Protein AF-A0A077M4K2-F1 (afdb_monomer_lite)

Organism: NCBI:txid1194083

Sequence (154 aa):
MTENATSDAQIHELLNALKVHIDEILLSVAEAENESHEQVQARIAQAADATEATTAEVAQKASDASAATVSKWDSFRSSIQSKKDDVSRQIEARSQQHDAKVAVQVADAAEDFAIDAVDFARATIQNAWVAILDAVDARLYAEELAGQLPGPTA

Secondary structure (DSSP, 8-state):
-HHHHHHHHHHHHHHHHHHHHHHHHHHHHHHHTTS-HHHHHHHHHHHHHHHHHHHHHHHHHHTTS-HHHHHHHHHHHHHHHHHHHHHHHHHHHHHT---HHHHHHHHHHHHHHHHHHHHHHHHHHHHHHHHHHHHHHHHHHHHHHTTSSPPP--

Foldseek 3Di:
DVVPVVVVVVLVVVVVVVVVVVVVVVVVVVVLVVDDPVVVLVVLLVVLVVLLVVLVVVQVVQVVDDPVSNVVSVVVNVVSVVVSVVSVVLSVVLVPDPDPVVNVVSVVVVVVVVVVVVVVVVVVVVVVVVVVVVVVVVVVVVCVVVVNDPPDDD

Radius of gyration: 21.14 Å; chains: 1; bounding box: 50×36×58 Å

pLDDT: mean 78.88, std 11.27, range [48.59, 95.88]

Structure (mmCIF, N/CA/C/O backbone):
data_AF-A0A077M4K2-F1
#
_entry.id   AF-A0A077M4K2-F1
#
loop_
_atom_site.group_PDB
_atom_site.id
_atom_site.type_symbol
_atom_site.label_atom_id
_atom_site.label_alt_id
_atom_site.label_comp_id
_atom_site.label_asym_id
_atom_site.label_entity_id
_atom_site.label_seq_id
_atom_site.pdbx_PDB_ins_code
_atom_site.Cartn_x
_atom_site.Cartn_y
_atom_site.Cartn_z
_atom_site.occupancy
_atom_site.B_iso_or_equiv
_atom_site.auth_seq_id
_atom_site.auth_comp_id
_atom_site.auth_asym_id
_atom_site.auth_atom_id
_atom_site.pdbx_PDB_model_num
ATOM 1 N N . MET A 1 1 ? 25.639 1.810 -22.827 1.00 49.97 1 MET A N 1
ATOM 2 C CA . MET A 1 1 ? 25.438 0.620 -21.965 1.00 49.97 1 MET A CA 1
ATOM 3 C C .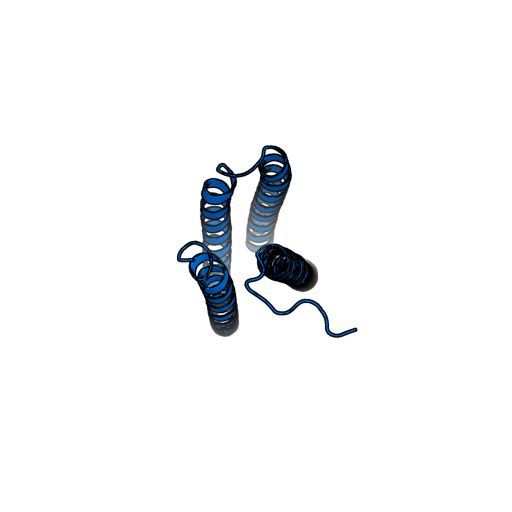 MET A 1 1 ? 25.197 0.968 -20.487 1.00 49.97 1 MET A C 1
ATOM 5 O O . MET A 1 1 ? 24.686 0.112 -19.786 1.00 49.97 1 MET A O 1
ATOM 9 N N . THR A 1 2 ? 25.507 2.181 -19.998 1.00 54.75 2 THR A N 1
ATOM 10 C CA . THR A 1 2 ? 25.357 2.573 -18.575 1.00 54.75 2 THR A CA 1
ATOM 11 C C . THR A 1 2 ? 23.923 2.909 -18.169 1.00 54.75 2 THR A C 1
ATOM 13 O O . THR A 1 2 ? 23.457 2.295 -17.225 1.00 54.75 2 THR A O 1
ATOM 16 N N . GLU A 1 3 ? 23.216 3.745 -18.945 1.00 52.03 3 GLU A N 1
ATOM 17 C CA . GLU A 1 3 ? 21.780 3.647 -19.297 1.00 52.03 3 GLU A CA 1
ATOM 18 C C . GLU A 1 3 ? 20.808 2.838 -18.430 1.00 52.03 3 GLU A C 1
ATOM 20 O O . GLU A 1 3 ? 19.754 3.242 -17.961 1.00 52.03 3 GLU A O 1
ATOM 25 N N . ASN A 1 4 ? 21.148 1.563 -18.394 1.00 54.00 4 ASN A N 1
ATOM 26 C CA . ASN A 1 4 ? 20.240 0.508 -18.749 1.00 54.00 4 ASN A CA 1
ATOM 27 C C . ASN A 1 4 ? 20.296 -0.603 -17.712 1.00 54.00 4 ASN A C 1
ATOM 29 O O . ASN A 1 4 ? 19.280 -0.967 -17.137 1.00 54.00 4 ASN A O 1
ATOM 33 N N . ALA A 1 5 ? 21.525 -0.958 -17.325 1.00 59.91 5 ALA A N 1
ATOM 34 C CA . ALA A 1 5 ? 21.794 -1.558 -16.027 1.00 59.91 5 ALA A CA 1
ATOM 35 C C . ALA A 1 5 ? 21.253 -0.689 -14.871 1.00 59.91 5 ALA A C 1
ATOM 37 O O . ALA A 1 5 ? 20.948 -1.212 -13.805 1.00 59.91 5 ALA A O 1
ATOM 38 N N . THR A 1 6 ? 21.110 0.627 -15.078 1.00 63.50 6 THR A N 1
ATOM 39 C CA . THR A 1 6 ? 20.530 1.545 -14.094 1.00 63.50 6 THR A CA 1
ATOM 40 C C . THR A 1 6 ? 19.012 1.382 -13.945 1.00 63.50 6 THR A C 1
ATOM 42 O O . THR A 1 6 ? 18.544 1.407 -12.811 1.00 63.50 6 THR A O 1
ATOM 45 N N . SER A 1 7 ? 18.247 1.154 -15.024 1.00 72.62 7 SER A N 1
ATOM 46 C CA . SER A 1 7 ? 16.784 0.960 -14.925 1.00 72.62 7 SER A CA 1
ATOM 47 C C . SER A 1 7 ? 16.409 -0.376 -14.279 1.00 72.62 7 SER A C 1
ATOM 49 O O . SER A 1 7 ? 15.577 -0.394 -13.375 1.00 72.62 7 SER A O 1
ATOM 51 N N . ASP A 1 8 ? 17.063 -1.478 -14.656 1.00 75.94 8 ASP A N 1
ATOM 52 C CA . ASP A 1 8 ? 16.783 -2.795 -14.059 1.00 75.94 8 ASP A CA 1
ATOM 53 C C . ASP A 1 8 ? 17.163 -2.837 -12.572 1.00 75.94 8 ASP A C 1
ATOM 55 O O . ASP A 1 8 ? 16.399 -3.320 -11.734 1.00 75.94 8 ASP A O 1
ATOM 59 N N . ALA A 1 9 ? 18.320 -2.264 -12.216 1.00 82.38 9 ALA A N 1
ATOM 60 C CA . ALA A 1 9 ? 18.731 -2.131 -10.820 1.00 82.38 9 ALA A CA 1
ATOM 61 C C . ALA A 1 9 ? 17.748 -1.266 -10.015 1.00 82.38 9 ALA A C 1
ATOM 63 O O . ALA A 1 9 ? 17.443 -1.590 -8.869 1.00 82.38 9 ALA A O 1
ATOM 64 N N . GLN A 1 10 ? 17.214 -0.199 -10.617 1.00 84.69 10 GLN A N 1
ATOM 65 C CA . GLN A 1 10 ? 16.218 0.658 -9.982 1.00 84.69 10 GLN A CA 1
ATOM 66 C C . GLN A 1 10 ? 14.876 -0.061 -9.782 1.00 84.69 10 GLN A C 1
ATOM 68 O O . GLN A 1 10 ? 14.269 0.088 -8.724 1.00 84.69 10 GLN A O 1
ATOM 73 N N . ILE A 1 11 ? 14.420 -0.867 -10.746 1.00 86.06 11 ILE A N 1
ATOM 74 C CA . ILE A 1 11 ? 13.203 -1.683 -10.604 1.00 86.06 11 ILE A CA 1
ATOM 75 C C . ILE A 1 11 ? 13.373 -2.707 -9.476 1.00 86.06 11 ILE A C 1
ATOM 77 O O . ILE A 1 11 ? 12.485 -2.841 -8.634 1.00 86.06 11 ILE A O 1
ATOM 81 N N . HIS A 1 12 ? 14.515 -3.396 -9.412 1.00 87.81 12 HIS A N 1
ATOM 82 C CA . HIS A 1 12 ? 14.806 -4.332 -8.323 1.00 87.81 12 HIS A CA 1
ATOM 83 C C . HIS A 1 12 ? 14.835 -3.646 -6.954 1.00 87.81 12 HIS A C 1
ATOM 85 O O . HIS A 1 12 ? 14.268 -4.174 -5.997 1.00 87.81 12 HIS A O 1
ATOM 91 N N . GLU A 1 13 ? 15.443 -2.463 -6.858 1.00 90.19 13 GLU A N 1
ATOM 92 C CA . GLU A 1 13 ? 15.462 -1.686 -5.619 1.00 90.19 13 GLU A CA 1
ATOM 93 C C . GLU A 1 13 ? 14.049 -1.277 -5.184 1.00 90.19 13 GLU A C 1
ATOM 95 O O . GLU A 1 13 ? 13.691 -1.441 -4.021 1.00 90.19 13 GLU A O 1
ATOM 100 N N . LEU A 1 14 ? 13.203 -0.829 -6.119 1.00 89.00 14 LEU A N 1
ATOM 101 C CA . LEU A 1 14 ? 11.809 -0.478 -5.831 1.00 89.00 14 LEU A CA 1
ATOM 102 C C . LEU A 1 14 ? 10.990 -1.683 -5.347 1.00 89.00 14 LEU A C 1
ATOM 104 O O . LEU A 1 14 ? 10.193 -1.546 -4.419 1.00 89.00 14 LEU A O 1
ATOM 108 N N . LEU A 1 15 ? 11.191 -2.865 -5.935 1.00 90.81 15 LEU A N 1
ATOM 109 C CA . LEU A 1 15 ? 10.532 -4.097 -5.489 1.00 90.81 15 LEU A CA 1
ATOM 110 C C . LEU A 1 15 ? 10.999 -4.523 -4.089 1.00 90.81 15 LEU A C 1
ATOM 112 O O . LEU A 1 15 ? 10.176 -4.925 -3.266 1.00 90.81 15 LEU A O 1
ATOM 116 N N . ASN A 1 16 ? 12.296 -4.401 -3.795 1.00 93.06 16 ASN A N 1
ATOM 117 C CA . ASN A 1 16 ? 12.832 -4.673 -2.461 1.00 93.06 16 ASN A CA 1
ATOM 118 C C . ASN A 1 16 ? 12.300 -3.682 -1.423 1.00 93.06 16 ASN A C 1
ATOM 120 O O . ASN A 1 16 ? 11.883 -4.102 -0.346 1.00 93.06 16 ASN A O 1
ATOM 124 N N . ALA A 1 17 ? 12.253 -2.391 -1.756 1.00 90.50 17 ALA A N 1
ATOM 125 C CA . ALA A 1 17 ? 11.673 -1.367 -0.897 1.00 90.50 17 ALA A CA 1
ATOM 126 C C . ALA A 1 17 ? 10.189 -1.650 -0.611 1.00 90.50 17 ALA A C 1
ATOM 128 O O . ALA A 1 17 ? 9.763 -1.573 0.538 1.00 90.50 17 ALA A O 1
ATOM 129 N N . LEU A 1 18 ? 9.416 -2.065 -1.624 1.00 91.44 18 LEU A N 1
ATOM 130 C CA . LEU A 1 18 ? 8.024 -2.479 -1.437 1.00 91.44 18 LEU A CA 1
ATOM 131 C C . LEU A 1 18 ? 7.911 -3.685 -0.497 1.00 91.44 18 LEU A C 1
ATOM 133 O O . LEU A 1 18 ? 7.051 -3.698 0.380 1.00 91.44 18 LEU A O 1
ATOM 137 N N . LYS A 1 19 ? 8.786 -4.685 -0.646 1.00 94.06 19 LYS A N 1
ATOM 138 C CA . LYS A 1 19 ? 8.818 -5.845 0.251 1.00 94.06 19 LYS A CA 1
ATOM 139 C C . LYS A 1 19 ? 9.076 -5.421 1.701 1.00 94.06 19 LYS A C 1
ATOM 141 O O . LYS A 1 19 ? 8.341 -5.845 2.587 1.00 94.06 19 LYS A O 1
ATOM 146 N N . VAL A 1 20 ? 10.099 -4.598 1.934 1.00 95.12 20 VAL A N 1
ATOM 147 C CA . VAL A 1 20 ? 10.433 -4.087 3.274 1.00 95.12 20 VAL A CA 1
ATOM 148 C C . VAL A 1 20 ? 9.251 -3.324 3.865 1.00 95.12 20 VAL A C 1
ATOM 150 O O . VAL A 1 20 ? 8.886 -3.566 5.008 1.00 95.12 20 VAL A O 1
ATOM 153 N N . HIS A 1 21 ? 8.593 -2.483 3.070 1.00 91.62 21 HIS A N 1
ATOM 154 C CA . HIS A 1 21 ? 7.435 -1.725 3.530 1.00 91.62 21 HIS A CA 1
ATOM 155 C C . HIS A 1 21 ? 6.254 -2.621 3.941 1.00 91.62 21 HIS A C 1
ATOM 157 O O . HIS A 1 21 ? 5.589 -2.353 4.938 1.00 91.62 21 HIS A O 1
ATOM 163 N N . ILE A 1 22 ? 6.007 -3.722 3.220 1.00 93.56 22 ILE A N 1
ATOM 164 C CA . ILE A 1 22 ? 4.995 -4.713 3.622 1.00 93.56 22 ILE A CA 1
ATOM 165 C C . ILE A 1 22 ? 5.374 -5.359 4.963 1.00 93.56 22 ILE A C 1
ATOM 167 O O . ILE A 1 22 ? 4.507 -5.504 5.824 1.00 93.56 22 ILE A O 1
ATOM 171 N N . ASP A 1 23 ? 6.647 -5.713 5.166 1.00 95.88 23 ASP A N 1
ATOM 172 C CA . ASP A 1 23 ? 7.117 -6.284 6.436 1.00 95.88 23 ASP A CA 1
ATOM 173 C C . ASP A 1 23 ? 6.932 -5.289 7.607 1.00 95.88 23 ASP A C 1
ATOM 175 O O . ASP A 1 23 ? 6.501 -5.680 8.692 1.00 95.88 23 ASP A O 1
ATOM 179 N N . GLU A 1 24 ? 7.194 -3.996 7.385 1.00 93.06 24 GLU A N 1
ATOM 180 C CA . GLU A 1 24 ? 6.964 -2.921 8.365 1.00 93.06 24 GLU A CA 1
ATOM 181 C C . GLU A 1 24 ? 5.477 -2.746 8.708 1.00 93.06 24 GLU A C 1
ATOM 183 O O . GLU A 1 24 ? 5.126 -2.593 9.880 1.00 93.06 24 GLU A O 1
ATOM 188 N N . ILE A 1 25 ? 4.588 -2.804 7.709 1.00 92.88 25 ILE A N 1
ATOM 189 C CA . ILE A 1 25 ? 3.134 -2.741 7.921 1.00 92.88 25 ILE A CA 1
ATOM 190 C C . ILE A 1 25 ? 2.667 -3.932 8.762 1.00 92.88 25 ILE A C 1
ATOM 192 O O . ILE A 1 25 ? 1.917 -3.738 9.717 1.00 92.88 25 ILE A O 1
ATOM 196 N N . LEU A 1 26 ? 3.124 -5.148 8.447 1.00 94.50 26 LEU A N 1
ATOM 197 C CA . LEU A 1 26 ? 2.775 -6.352 9.208 1.00 94.50 26 LEU A CA 1
ATOM 198 C C . LEU A 1 26 ? 3.192 -6.233 10.678 1.00 94.50 26 LEU A C 1
ATOM 200 O O . LEU A 1 26 ? 2.413 -6.582 11.565 1.00 94.50 26 LEU A O 1
ATOM 204 N N . LEU A 1 27 ? 4.390 -5.702 10.942 1.00 94.69 27 LEU A N 1
ATOM 205 C CA . LEU A 1 27 ? 4.852 -5.442 12.304 1.00 94.69 27 LEU A CA 1
ATOM 206 C C . LEU A 1 27 ? 3.979 -4.392 13.009 1.00 94.69 27 LEU A C 1
ATOM 208 O O . LEU A 1 27 ? 3.536 -4.623 14.130 1.00 94.69 27 LEU A O 1
ATOM 212 N N . SER A 1 28 ? 3.688 -3.271 12.345 1.00 92.81 28 SER A N 1
ATOM 213 C CA . SER A 1 28 ? 2.858 -2.193 12.899 1.00 92.81 28 SER A CA 1
ATOM 214 C C . SER A 1 28 ? 1.439 -2.659 13.246 1.00 92.81 28 SER A C 1
ATOM 216 O O . SER A 1 28 ? 0.902 -2.267 14.282 1.00 92.81 28 SER A O 1
ATOM 218 N N . VAL A 1 29 ? 0.838 -3.527 12.422 1.00 93.56 29 VAL A N 1
ATOM 219 C CA . VAL A 1 29 ? -0.477 -4.130 12.699 1.00 93.56 29 VAL A CA 1
ATOM 220 C C . VAL A 1 29 ? -0.414 -5.037 13.929 1.00 93.56 29 VAL A C 1
ATOM 222 O O . VAL A 1 29 ? -1.241 -4.889 14.824 1.00 93.56 29 VAL A O 1
ATOM 225 N N . ALA A 1 30 ? 0.590 -5.914 14.023 1.00 94.38 30 ALA A N 1
ATOM 226 C CA . ALA A 1 30 ? 0.760 -6.797 15.181 1.00 94.38 30 ALA A CA 1
ATOM 227 C C . ALA A 1 30 ? 0.968 -6.018 16.497 1.00 94.38 30 ALA A C 1
ATOM 229 O O . ALA A 1 30 ? 0.517 -6.436 17.565 1.00 94.38 30 ALA A O 1
ATOM 230 N N . GLU A 1 31 ? 1.638 -4.865 16.436 1.00 95.00 31 GLU A N 1
ATOM 231 C CA . GLU A 1 31 ? 1.740 -3.948 17.573 1.00 95.00 31 GLU A CA 1
ATOM 232 C C . GLU A 1 31 ? 0.381 -3.329 17.925 1.00 95.00 31 GLU A C 1
ATOM 234 O O . GLU A 1 31 ? -0.013 -3.357 19.091 1.00 95.00 31 GLU A O 1
ATOM 239 N N . ALA A 1 32 ? -0.354 -2.823 16.929 1.00 92.38 32 ALA A N 1
ATOM 240 C CA . ALA A 1 32 ? -1.648 -2.161 17.110 1.00 92.38 32 ALA A CA 1
ATOM 241 C C . ALA A 1 32 ? -2.717 -3.070 17.747 1.00 92.38 32 ALA A C 1
ATOM 243 O O . ALA A 1 32 ? -3.562 -2.586 18.498 1.00 92.38 32 ALA A O 1
ATOM 244 N N . GLU A 1 33 ? -2.662 -4.385 17.519 1.00 92.69 33 GLU A N 1
ATOM 245 C CA . GLU A 1 33 ? -3.549 -5.372 18.164 1.00 92.69 33 GLU A CA 1
ATOM 246 C C . GLU A 1 33 ? -3.439 -5.389 19.701 1.00 92.69 33 GLU A C 1
ATOM 248 O O . GLU A 1 33 ? -4.348 -5.862 20.385 1.00 92.69 33 GLU A O 1
ATOM 253 N N . ASN A 1 34 ? -2.341 -4.869 20.256 1.00 94.38 34 ASN A N 1
ATOM 254 C CA . ASN A 1 34 ? -2.067 -4.835 21.694 1.00 94.38 34 ASN A CA 1
ATOM 255 C C . ASN A 1 34 ? -2.183 -3.421 22.297 1.00 94.38 34 ASN A C 1
ATOM 257 O O . ASN A 1 34 ? -1.796 -3.204 23.449 1.00 94.38 34 ASN A O 1
ATOM 261 N N . GLU A 1 35 ? -2.696 -2.455 21.535 1.00 93.00 35 GLU A N 1
ATOM 262 C CA . GLU A 1 35 ? -2.786 -1.045 21.916 1.00 93.00 35 GLU A CA 1
ATOM 263 C C . GLU A 1 35 ? -4.196 -0.625 22.359 1.00 93.00 35 GLU A C 1
ATOM 265 O O . GLU A 1 35 ? -5.195 -1.306 22.120 1.00 93.00 35 GLU A O 1
ATOM 270 N N . SER A 1 36 ? -4.294 0.527 23.031 1.00 91.81 36 SER A N 1
ATOM 271 C CA . SER A 1 36 ? -5.585 1.141 23.342 1.00 91.81 36 SER A CA 1
ATOM 272 C C . SER A 1 36 ? -6.256 1.695 22.085 1.00 91.81 36 SER A C 1
ATOM 274 O O . SER A 1 36 ? -5.608 2.003 21.084 1.00 91.81 36 SER A O 1
ATOM 276 N N . HIS A 1 37 ? -7.571 1.905 22.161 1.00 84.62 37 HIS A N 1
ATOM 277 C CA . HIS A 1 37 ? -8.336 2.511 21.074 1.00 84.62 37 HIS A CA 1
ATOM 278 C C . HIS A 1 37 ? -7.739 3.849 20.603 1.00 84.62 37 HIS A C 1
ATOM 280 O O . HIS A 1 37 ? -7.607 4.085 19.404 1.00 84.62 37 HIS A O 1
ATOM 286 N N . GLU A 1 38 ? -7.341 4.715 21.535 1.00 85.81 38 GLU A N 1
ATOM 287 C CA . GLU A 1 38 ? -6.766 6.031 21.244 1.00 85.81 38 GLU A CA 1
ATOM 288 C C . GLU A 1 38 ? -5.393 5.926 20.570 1.00 85.81 38 GLU A C 1
ATOM 290 O O . GLU A 1 38 ? -5.084 6.703 19.666 1.00 85.81 38 GLU A O 1
ATOM 295 N N . GLN A 1 39 ? -4.576 4.952 20.979 1.00 90.44 39 GLN A N 1
ATOM 296 C CA . GLN A 1 39 ? -3.279 4.682 20.355 1.00 90.44 39 GLN A CA 1
ATOM 297 C C . GLN A 1 39 ? -3.457 4.204 18.907 1.00 90.44 39 GLN A C 1
ATOM 299 O O . GLN A 1 39 ? -2.821 4.747 18.001 1.00 90.44 39 GLN A O 1
ATOM 304 N N . VAL A 1 40 ? -4.406 3.294 18.663 1.00 92.31 40 VAL A N 1
ATOM 305 C CA . VAL A 1 40 ? -4.742 2.835 17.307 1.00 92.31 40 VAL A CA 1
ATOM 306 C C . VAL A 1 40 ? -5.289 3.984 16.452 1.00 92.31 40 VAL A C 1
ATOM 308 O O . VAL A 1 40 ? -4.893 4.123 15.296 1.00 92.31 40 VAL A O 1
ATOM 311 N N . GLN A 1 41 ? -6.128 4.875 16.997 1.00 86.31 41 GLN A N 1
ATOM 312 C CA . GLN A 1 41 ? -6.578 6.072 16.268 1.00 86.31 41 GLN A CA 1
ATOM 313 C C . GLN A 1 41 ? -5.410 6.977 15.849 1.00 86.31 41 GLN A C 1
ATOM 315 O O . GLN A 1 41 ? -5.392 7.472 14.719 1.00 86.31 41 GLN A O 1
ATOM 320 N N . ALA A 1 42 ? -4.418 7.165 16.724 1.00 87.62 42 ALA A N 1
ATOM 321 C CA . ALA A 1 42 ? -3.222 7.935 16.400 1.00 87.62 42 ALA A CA 1
ATOM 322 C C . ALA A 1 42 ? -2.396 7.269 15.286 1.00 87.62 42 ALA A C 1
ATOM 324 O O . ALA A 1 42 ? -1.958 7.962 14.365 1.00 87.62 42 ALA A O 1
ATOM 325 N N . ARG A 1 43 ? -2.241 5.937 15.312 1.00 91.19 43 ARG A N 1
ATOM 326 C CA . ARG A 1 43 ? -1.591 5.186 14.224 1.00 91.19 43 ARG A CA 1
ATOM 327 C C . ARG A 1 43 ? -2.327 5.342 12.895 1.00 91.19 43 ARG A C 1
ATOM 329 O O . ARG A 1 43 ? -1.675 5.553 11.877 1.00 91.19 43 ARG A O 1
ATOM 336 N N . ILE A 1 44 ? -3.663 5.296 12.887 1.00 88.44 44 ILE A N 1
ATOM 337 C CA . ILE A 1 44 ? -4.447 5.489 11.655 1.00 88.44 44 ILE A CA 1
ATOM 338 C C . ILE A 1 44 ? -4.209 6.891 11.074 1.00 88.44 44 ILE A C 1
ATOM 340 O O . ILE A 1 44 ? -3.997 7.021 9.870 1.00 88.44 44 ILE A O 1
ATOM 344 N N . ALA A 1 45 ? -4.198 7.933 11.911 1.00 84.62 45 ALA A N 1
ATOM 345 C CA . ALA A 1 45 ? -3.904 9.294 11.458 1.00 84.62 45 ALA A CA 1
ATOM 346 C C . ALA A 1 45 ? -2.489 9.404 10.859 1.00 84.62 45 ALA A C 1
ATOM 348 O O . ALA A 1 45 ? -2.325 9.926 9.758 1.00 84.62 45 ALA A O 1
ATOM 349 N N . GLN A 1 46 ? -1.484 8.833 11.531 1.00 87.56 46 GLN A N 1
ATOM 350 C CA . GLN A 1 46 ? -0.107 8.789 11.027 1.00 87.56 46 GLN A CA 1
ATOM 351 C C . GLN A 1 46 ? 0.002 8.034 9.697 1.00 87.56 46 GLN A C 1
ATOM 353 O O . GLN A 1 46 ? 0.680 8.499 8.783 1.00 87.56 46 GLN A O 1
ATOM 358 N N . ALA A 1 47 ? -0.683 6.897 9.557 1.00 88.75 47 ALA A N 1
ATOM 359 C CA . ALA A 1 47 ? -0.702 6.120 8.321 1.00 88.75 47 ALA A CA 1
ATOM 360 C C . ALA A 1 47 ? -1.376 6.885 7.169 1.00 88.75 47 ALA A C 1
ATOM 362 O O . ALA A 1 47 ? -0.906 6.833 6.029 1.00 88.75 47 ALA A O 1
ATOM 363 N N . ALA A 1 48 ? -2.446 7.632 7.454 1.00 83.19 48 ALA A N 1
ATOM 364 C CA . ALA A 1 48 ? -3.114 8.477 6.470 1.00 83.19 48 ALA A CA 1
ATOM 365 C C . ALA A 1 48 ? -2.207 9.625 5.987 1.00 83.19 48 ALA A C 1
ATOM 367 O O . ALA A 1 48 ? -2.126 9.878 4.784 1.00 83.19 48 ALA A O 1
ATOM 368 N N . ASP A 1 49 ? -1.480 10.274 6.899 1.00 83.31 49 ASP A N 1
ATOM 369 C CA . ASP A 1 49 ? -0.515 11.325 6.556 1.00 83.31 49 ASP A CA 1
ATOM 370 C C . ASP A 1 49 ? 0.691 10.774 5.782 1.00 83.31 49 ASP A C 1
ATOM 372 O O . ASP A 1 49 ? 1.101 11.357 4.776 1.00 83.31 49 ASP A O 1
ATOM 376 N N . ALA A 1 50 ? 1.218 9.613 6.182 1.00 84.88 50 ALA A N 1
ATOM 377 C CA . ALA A 1 50 ? 2.288 8.932 5.456 1.00 84.88 50 ALA A CA 1
ATOM 378 C C . ALA A 1 50 ? 1.855 8.567 4.026 1.00 84.88 50 ALA A C 1
ATOM 380 O O . ALA A 1 50 ? 2.595 8.810 3.075 1.00 84.88 50 ALA A O 1
ATOM 381 N N . THR A 1 51 ? 0.624 8.072 3.853 1.00 82.06 51 THR A N 1
ATOM 382 C CA . THR A 1 51 ? 0.059 7.750 2.532 1.00 82.06 51 THR A CA 1
ATOM 383 C C . THR A 1 51 ? -0.002 8.985 1.628 1.00 82.06 51 THR A C 1
ATOM 385 O O . THR A 1 51 ? 0.325 8.910 0.439 1.00 82.06 51 THR A O 1
ATOM 388 N N . GLU A 1 52 ? -0.391 10.141 2.171 1.00 78.00 52 GLU A N 1
ATOM 389 C CA . GLU A 1 52 ? -0.416 11.400 1.422 1.00 78.00 52 GLU A CA 1
ATOM 390 C C . GLU A 1 52 ? 0.994 11.857 1.019 1.00 78.00 52 GLU A C 1
ATOM 392 O O . GLU A 1 52 ? 1.198 12.255 -0.134 1.00 78.00 52 GLU A O 1
ATOM 397 N N . ALA A 1 53 ? 1.964 11.757 1.933 1.00 80.44 53 ALA A N 1
ATOM 398 C CA . ALA A 1 53 ? 3.360 12.103 1.676 1.00 80.44 53 ALA A CA 1
ATOM 399 C C . ALA A 1 53 ? 3.967 11.217 0.577 1.00 80.44 53 ALA A C 1
ATOM 401 O O . ALA A 1 53 ? 4.472 11.737 -0.419 1.00 80.44 53 ALA A O 1
ATOM 402 N N . THR A 1 54 ? 3.819 9.892 0.680 1.00 80.31 54 THR A N 1
ATOM 403 C CA . THR A 1 54 ? 4.273 8.948 -0.353 1.00 80.31 54 THR A CA 1
ATOM 404 C C . THR A 1 54 ? 3.607 9.232 -1.696 1.00 80.31 54 THR A C 1
ATOM 406 O O . THR A 1 54 ? 4.262 9.226 -2.738 1.00 80.31 54 THR A O 1
ATOM 409 N N . THR A 1 55 ? 2.310 9.550 -1.691 1.00 72.88 55 THR A N 1
ATOM 410 C CA . THR A 1 55 ? 1.596 9.941 -2.911 1.00 72.88 55 THR A CA 1
ATOM 411 C C . THR A 1 55 ? 2.218 11.209 -3.507 1.00 72.88 55 THR A C 1
ATOM 413 O O . THR A 1 55 ? 2.520 11.241 -4.693 1.00 72.88 55 THR A O 1
ATOM 416 N N . ALA A 1 56 ? 2.481 12.251 -2.716 1.00 72.06 56 ALA A N 1
ATOM 417 C CA . ALA A 1 56 ? 3.119 13.474 -3.212 1.00 72.06 56 ALA A CA 1
ATOM 418 C C . ALA A 1 56 ? 4.522 13.232 -3.812 1.00 72.06 56 ALA A C 1
ATOM 420 O O . ALA A 1 56 ? 4.848 13.805 -4.851 1.00 72.06 56 ALA A O 1
ATOM 421 N N . GLU A 1 57 ? 5.327 12.345 -3.225 1.00 72.31 57 GLU A N 1
ATOM 422 C CA . GLU A 1 57 ? 6.648 11.986 -3.760 1.00 72.31 57 GLU A CA 1
ATOM 423 C C . GLU A 1 57 ? 6.566 11.251 -5.105 1.00 72.31 57 GLU A C 1
ATOM 425 O O . GLU A 1 57 ? 7.348 11.523 -6.021 1.00 72.31 57 GLU A O 1
ATOM 430 N N . VAL A 1 58 ? 5.606 10.333 -5.257 1.00 68.38 58 VAL A N 1
ATOM 431 C CA . VAL A 1 58 ? 5.372 9.635 -6.531 1.00 68.38 58 VAL A CA 1
ATOM 432 C C . VAL A 1 58 ? 4.857 10.611 -7.598 1.00 68.38 58 VAL A C 1
ATOM 434 O O . VAL A 1 58 ? 5.291 10.526 -8.747 1.00 68.38 58 VAL A O 1
ATOM 437 N N . ALA A 1 59 ? 4.026 11.594 -7.222 1.00 64.12 59 ALA A N 1
ATOM 438 C CA . ALA A 1 59 ? 3.566 12.666 -8.115 1.00 64.12 59 ALA A CA 1
ATOM 439 C C . ALA A 1 59 ? 4.723 13.423 -8.757 1.00 64.12 59 ALA A C 1
ATOM 441 O O . ALA A 1 59 ? 4.736 13.655 -9.965 1.00 64.12 59 ALA A O 1
ATOM 442 N N . GLN A 1 60 ? 5.694 13.804 -7.930 1.00 63.78 60 GLN A N 1
ATOM 443 C CA . GLN A 1 60 ? 6.834 14.599 -8.356 1.00 63.78 60 GLN A CA 1
ATOM 444 C C . GLN A 1 60 ? 7.719 13.827 -9.341 1.00 63.78 60 GLN A C 1
ATOM 446 O O . GLN A 1 60 ? 8.226 14.410 -10.290 1.00 63.78 60 GLN A O 1
ATOM 451 N N . LYS A 1 61 ? 7.846 12.505 -9.173 1.00 62.00 61 LYS A N 1
ATOM 452 C CA . LYS A 1 61 ? 8.550 11.636 -10.133 1.00 62.00 61 LYS A CA 1
ATOM 453 C C . LYS A 1 61 ? 7.765 11.442 -11.437 1.00 62.00 61 LYS A C 1
ATOM 455 O O . LYS A 1 61 ? 8.365 11.216 -12.483 1.00 62.00 61 LYS A O 1
ATOM 460 N N . ALA A 1 62 ? 6.434 11.517 -11.388 1.00 55.53 62 ALA A N 1
ATOM 461 C CA . ALA A 1 62 ? 5.560 11.340 -12.546 1.00 55.53 62 ALA A CA 1
ATOM 462 C C . ALA A 1 62 ? 5.369 12.617 -13.386 1.00 55.53 62 ALA A C 1
ATOM 464 O O . ALA A 1 62 ? 5.067 12.502 -14.574 1.00 55.53 62 ALA A O 1
ATOM 465 N N . SER A 1 63 ? 5.554 13.821 -12.826 1.00 51.66 63 SER A N 1
ATOM 466 C CA . SER A 1 63 ? 5.425 15.081 -13.584 1.00 51.66 63 SER A CA 1
ATOM 467 C C . SER A 1 63 ? 6.498 15.268 -14.659 1.00 51.66 63 SER A C 1
ATOM 469 O O . SER A 1 63 ? 6.309 16.073 -15.568 1.00 51.66 63 SER A O 1
ATOM 471 N N . ASP A 1 64 ? 7.582 14.493 -14.588 1.00 52.81 64 ASP A N 1
ATOM 472 C CA . ASP A 1 64 ? 8.632 14.432 -15.610 1.00 52.81 64 ASP A CA 1
ATOM 473 C C . ASP A 1 64 ? 8.285 13.457 -16.762 1.00 52.81 64 ASP A C 1
ATOM 475 O O . ASP A 1 64 ? 9.040 13.324 -17.726 1.00 52.81 64 ASP A O 1
ATOM 479 N N . ALA A 1 65 ? 7.133 12.775 -16.688 1.00 57.69 65 ALA A N 1
ATOM 480 C CA . ALA A 1 65 ? 6.638 11.825 -17.684 1.00 57.69 65 ALA A CA 1
ATOM 481 C C . ALA A 1 65 ? 5.530 12.424 -18.582 1.00 57.69 65 ALA A C 1
ATOM 483 O O . ALA A 1 65 ? 5.086 13.557 -18.419 1.00 57.69 65 ALA A O 1
ATOM 484 N N . SER A 1 66 ? 5.073 11.658 -19.580 1.00 59.66 66 SER A N 1
ATOM 485 C CA . SER A 1 66 ? 4.082 12.118 -20.570 1.00 59.66 66 SER A CA 1
ATOM 486 C C . SER A 1 66 ? 2.767 12.638 -19.952 1.00 59.66 66 SER A C 1
ATOM 488 O O . SER A 1 66 ? 2.331 12.167 -18.902 1.00 59.66 66 SER A O 1
ATOM 490 N N . ALA A 1 67 ? 2.049 13.524 -20.656 1.00 61.56 67 ALA A N 1
ATOM 491 C CA . ALA A 1 67 ? 0.763 14.080 -20.203 1.00 61.56 67 ALA A CA 1
ATOM 492 C C . ALA A 1 67 ? -0.316 13.018 -19.872 1.00 61.56 67 ALA A C 1
ATOM 494 O O . ALA A 1 67 ? -1.172 13.241 -19.017 1.00 61.56 67 ALA A O 1
ATOM 495 N N . ALA A 1 68 ? -0.268 11.841 -20.508 1.00 57.69 68 ALA A N 1
ATOM 496 C CA . ALA A 1 68 ? -1.167 10.725 -20.200 1.00 57.69 68 ALA A CA 1
ATOM 497 C C . ALA A 1 68 ? -0.858 10.071 -18.838 1.00 57.69 68 ALA A C 1
ATOM 499 O O . ALA A 1 68 ? -1.767 9.584 -18.162 1.00 57.69 68 ALA A O 1
ATOM 500 N N . THR A 1 69 ? 0.409 10.090 -18.416 1.00 62.47 69 THR A N 1
ATOM 501 C CA . THR A 1 69 ? 0.853 9.639 -17.090 1.00 62.47 69 THR A CA 1
ATOM 502 C C . THR A 1 69 ? 0.351 10.591 -16.002 1.00 62.47 69 THR A C 1
ATOM 504 O O . THR A 1 69 ? -0.148 10.132 -14.977 1.00 62.47 69 THR A O 1
ATOM 507 N N . VAL A 1 70 ? 0.369 11.902 -16.269 1.00 63.16 70 VAL A N 1
ATOM 508 C CA . VAL A 1 70 ? -0.130 12.944 -15.352 1.00 63.16 70 VAL A CA 1
ATOM 509 C C . VAL A 1 70 ? -1.637 12.801 -15.077 1.00 63.16 70 VAL A C 1
ATOM 511 O O . VAL A 1 70 ? -2.060 12.832 -13.928 1.00 63.16 70 VAL A O 1
ATOM 514 N N . SER A 1 71 ? -2.467 12.543 -16.094 1.00 65.00 71 SER A N 1
ATOM 515 C CA . SER A 1 71 ? -3.924 12.397 -15.892 1.00 65.00 71 SER A CA 1
ATOM 516 C C . SER A 1 71 ? -4.320 11.154 -15.072 1.00 65.00 71 SER A C 1
ATOM 518 O O . SER A 1 71 ? -5.227 11.217 -14.233 1.00 65.00 71 SER A O 1
ATOM 520 N N . LYS A 1 72 ? -3.636 10.017 -15.277 1.00 65.38 72 LYS A N 1
ATOM 521 C CA . LYS A 1 72 ? -3.832 8.813 -14.445 1.00 65.38 72 LYS A CA 1
ATOM 522 C C . LYS A 1 72 ? -3.398 9.062 -13.003 1.00 65.38 72 LYS A C 1
ATOM 524 O O . LYS A 1 72 ? -4.039 8.579 -12.070 1.00 65.38 72 LYS A O 1
ATOM 529 N N . TRP A 1 73 ? -2.339 9.842 -12.841 1.00 66.56 73 TRP A N 1
ATOM 530 C CA . TRP A 1 73 ? -1.813 10.233 -11.550 1.00 66.56 73 TRP A CA 1
ATOM 531 C C . TRP A 1 73 ? -2.782 11.125 -10.752 1.00 66.56 73 TRP A C 1
ATOM 533 O O . TRP A 1 73 ? -3.070 10.828 -9.592 1.00 66.56 73 TRP A O 1
ATOM 543 N N . ASP A 1 74 ? -3.370 12.149 -11.374 1.00 69.81 74 ASP A N 1
ATOM 544 C CA . ASP A 1 74 ? -4.347 13.027 -10.710 1.00 69.81 74 ASP A CA 1
ATOM 545 C C . ASP A 1 74 ? -5.574 12.251 -10.205 1.00 69.81 74 ASP A C 1
ATOM 547 O O . ASP A 1 74 ? -6.048 12.462 -9.084 1.00 69.81 74 ASP A O 1
ATOM 551 N N . SER A 1 75 ? -6.051 11.289 -11.002 1.00 70.75 75 SER A N 1
ATOM 552 C CA . SER A 1 75 ? -7.170 10.412 -10.627 1.00 70.75 75 SER A CA 1
ATOM 553 C C . SER A 1 75 ? -6.829 9.532 -9.418 1.00 70.75 75 SER A C 1
ATOM 555 O O . SER A 1 75 ? -7.645 9.361 -8.506 1.00 70.75 75 SER A O 1
ATOM 557 N N . PHE A 1 76 ? -5.606 8.998 -9.380 1.00 72.56 76 PHE A N 1
ATOM 558 C CA . PHE A 1 76 ? -5.109 8.227 -8.244 1.00 72.56 76 PHE A CA 1
ATOM 559 C C . PHE A 1 76 ? -5.015 9.094 -6.982 1.00 72.56 76 PHE A C 1
ATOM 561 O O . PHE A 1 76 ? -5.565 8.721 -5.946 1.00 72.56 76 PHE A O 1
ATOM 568 N N . ARG A 1 77 ? -4.429 10.296 -7.075 1.00 70.06 77 ARG A N 1
ATOM 569 C CA . ARG A 1 77 ? -4.321 11.232 -5.946 1.00 70.06 77 ARG A CA 1
ATOM 570 C C . ARG A 1 77 ? -5.687 11.619 -5.381 1.00 70.06 77 ARG A C 1
ATOM 572 O O . ARG A 1 77 ? -5.865 11.600 -4.166 1.00 70.06 77 ARG A O 1
ATOM 579 N N . SER A 1 78 ? -6.662 11.914 -6.239 1.00 76.44 78 SER A N 1
ATOM 580 C CA . SER A 1 78 ? -8.030 12.211 -5.794 1.00 76.44 78 SER A CA 1
ATOM 581 C C . SER A 1 78 ? -8.668 11.028 -5.058 1.00 76.44 78 SER A C 1
ATOM 583 O O . SER A 1 78 ? -9.374 11.236 -4.073 1.00 76.44 78 SER A O 1
ATOM 585 N N . SER A 1 79 ? -8.394 9.797 -5.498 1.00 71.81 79 SER A N 1
ATOM 586 C CA . SER A 1 79 ? -8.889 8.581 -4.839 1.00 71.81 79 SER A CA 1
ATOM 587 C C . SER A 1 79 ? -8.263 8.380 -3.455 1.00 71.81 79 SER A C 1
ATOM 589 O O . SER A 1 79 ? -8.951 7.962 -2.526 1.00 7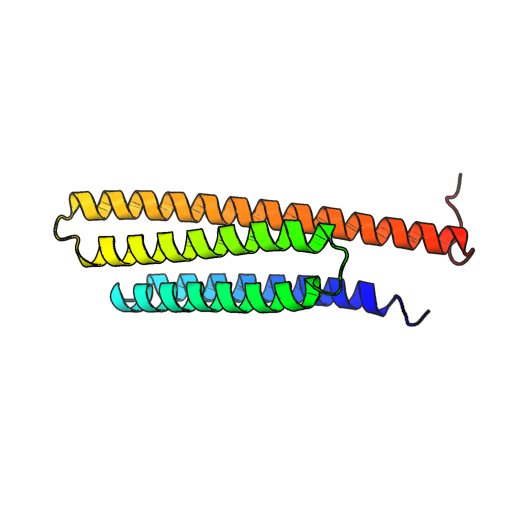1.81 79 SER A O 1
ATOM 591 N N . ILE A 1 80 ? -6.976 8.708 -3.294 1.00 71.38 80 ILE A N 1
ATOM 592 C CA . ILE A 1 80 ? -6.289 8.680 -1.995 1.00 71.38 80 ILE A CA 1
ATOM 593 C C . ILE A 1 80 ? -6.853 9.745 -1.049 1.00 71.38 80 ILE A C 1
ATOM 595 O O . ILE A 1 80 ? -7.154 9.426 0.099 1.00 71.38 80 ILE A O 1
ATOM 599 N N . GLN A 1 81 ? -7.070 10.975 -1.527 1.00 74.50 81 GLN A N 1
ATOM 600 C CA . GLN A 1 81 ? -7.642 12.041 -0.698 1.00 74.50 81 GLN A CA 1
ATOM 601 C C . GLN A 1 81 ? -9.047 11.680 -0.203 1.00 74.50 81 GLN A C 1
ATOM 603 O O . GLN A 1 81 ? -9.326 11.798 0.985 1.00 74.50 81 GLN A O 1
ATOM 608 N N . SER A 1 82 ? -9.906 11.164 -1.088 1.00 78.00 82 SER A N 1
ATOM 609 C CA . SER A 1 82 ? -11.243 10.708 -0.695 1.00 78.00 82 SER A CA 1
ATOM 610 C C . SER A 1 82 ? -11.180 9.616 0.375 1.00 78.00 82 SER A C 1
ATOM 612 O O . SER A 1 82 ? -11.974 9.629 1.309 1.00 78.00 82 SER A O 1
ATOM 614 N N . LYS A 1 83 ? -10.224 8.683 0.270 1.00 73.69 83 LYS A N 1
ATOM 615 C CA . LYS A 1 83 ? -10.025 7.629 1.276 1.00 73.69 83 LYS A CA 1
ATOM 616 C C . LYS A 1 83 ? -9.541 8.186 2.613 1.00 73.69 83 LYS A C 1
ATOM 618 O O . LYS A 1 83 ? -9.998 7.714 3.649 1.00 73.69 83 LYS A O 1
ATOM 623 N N . LYS A 1 84 ? -8.662 9.194 2.609 1.00 75.94 84 LYS A N 1
ATOM 624 C CA . LYS A 1 84 ? -8.240 9.898 3.830 1.00 75.94 84 LYS A CA 1
ATOM 625 C C . LYS A 1 84 ? -9.441 10.532 4.530 1.00 75.94 84 LYS A C 1
ATOM 627 O O . LYS A 1 84 ? -9.652 10.286 5.715 1.00 75.94 84 LYS A O 1
ATOM 632 N N . ASP A 1 85 ? -10.255 11.270 3.782 1.00 76.94 85 ASP A N 1
ATOM 633 C CA . ASP A 1 85 ? -11.439 11.941 4.321 1.00 76.94 85 ASP A CA 1
ATOM 634 C C . ASP A 1 85 ? -12.461 10.923 4.868 1.00 76.94 85 ASP A C 1
ATOM 636 O O . ASP A 1 85 ? -13.046 11.131 5.933 1.00 76.94 85 ASP A O 1
ATOM 640 N N . ASP A 1 86 ? -12.654 9.790 4.186 1.00 79.50 86 ASP A N 1
ATOM 641 C CA . ASP A 1 86 ? -13.504 8.687 4.657 1.00 79.50 86 ASP A CA 1
ATOM 642 C C . ASP A 1 86 ? -12.992 8.087 5.968 1.00 79.50 86 ASP A C 1
ATOM 644 O O . ASP A 1 86 ? -13.768 7.914 6.910 1.00 79.50 86 ASP A O 1
ATOM 648 N N . VAL A 1 87 ? -11.689 7.813 6.063 1.00 76.81 87 VAL A N 1
ATOM 649 C CA . VAL A 1 87 ? -11.060 7.280 7.277 1.00 76.81 87 VAL A CA 1
ATOM 650 C C . VAL A 1 87 ? -11.189 8.265 8.440 1.00 76.81 87 VAL A C 1
ATOM 652 O O . VAL A 1 87 ? -11.579 7.853 9.533 1.00 76.81 87 VAL A O 1
ATOM 655 N N . SER A 1 88 ? -10.948 9.562 8.221 1.00 76.88 88 SER A N 1
ATOM 656 C CA . SER A 1 88 ? -11.143 10.596 9.247 1.00 76.88 88 SER A CA 1
ATOM 657 C C . SER A 1 88 ? -12.586 10.628 9.753 1.00 76.88 88 SER A C 1
ATOM 659 O O . SER A 1 88 ? -12.811 10.591 10.963 1.00 76.88 88 SER A O 1
ATOM 661 N N . ARG A 1 89 ? -13.573 10.587 8.846 1.00 81.69 89 ARG A N 1
ATOM 662 C CA . ARG A 1 89 ? -14.995 10.522 9.222 1.00 81.69 89 ARG A CA 1
ATOM 663 C C . ARG A 1 89 ? -15.330 9.267 10.025 1.00 81.69 89 ARG A C 1
ATOM 665 O O . ARG A 1 89 ? -16.094 9.340 10.985 1.00 81.69 89 ARG A O 1
ATOM 672 N N . GLN A 1 90 ? -14.760 8.118 9.669 1.00 78.75 90 GLN A N 1
ATOM 673 C CA . GLN A 1 90 ? -14.969 6.877 10.417 1.00 78.75 90 GLN A CA 1
ATOM 674 C C . GLN A 1 90 ? -14.346 6.921 11.821 1.00 78.75 90 GLN A C 1
ATOM 676 O O . GLN A 1 90 ? -14.950 6.415 12.766 1.00 78.75 90 GLN A O 1
ATOM 681 N N . ILE A 1 91 ? -13.164 7.526 11.983 1.00 75.12 91 ILE A N 1
ATOM 682 C CA . ILE A 1 91 ? -12.534 7.729 13.299 1.00 75.12 91 ILE A CA 1
ATOM 683 C C . ILE A 1 91 ? -13.418 8.612 14.185 1.00 75.12 91 ILE A C 1
ATOM 685 O O . ILE A 1 91 ? -13.693 8.249 15.328 1.00 75.12 91 ILE A O 1
ATOM 689 N N . GLU A 1 92 ? -13.908 9.733 13.651 1.00 78.31 92 GLU A N 1
ATOM 690 C CA . GLU A 1 92 ? -14.811 10.638 14.371 1.00 78.31 92 GLU A CA 1
ATOM 691 C C . GLU A 1 92 ? -16.139 9.972 14.744 1.00 78.31 92 GLU A C 1
ATOM 693 O O . GLU A 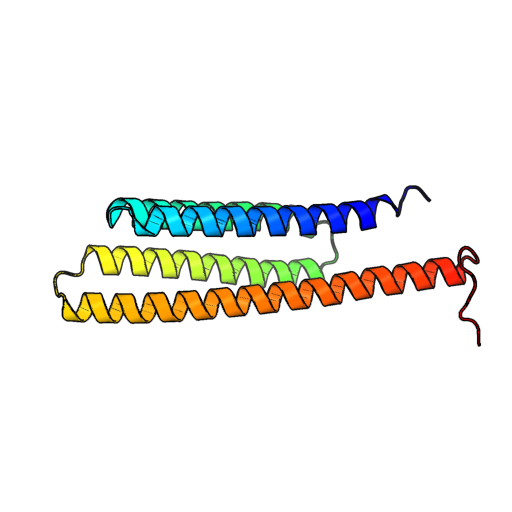1 92 ? -16.664 10.210 15.830 1.00 78.31 92 GLU A O 1
ATOM 698 N N . ALA A 1 93 ? -16.686 9.123 13.870 1.00 75.81 93 ALA A N 1
ATOM 699 C CA . ALA A 1 93 ? -17.896 8.365 14.168 1.00 75.81 93 ALA A CA 1
ATOM 700 C C . ALA A 1 93 ? -17.665 7.368 15.315 1.00 75.81 93 ALA A C 1
ATOM 702 O O . ALA A 1 93 ? -18.461 7.310 16.253 1.00 75.81 93 ALA A O 1
ATOM 703 N N . ARG A 1 94 ? -16.545 6.629 15.288 1.00 77.38 94 ARG A N 1
ATOM 704 C CA . ARG A 1 94 ? -16.185 5.678 16.353 1.00 77.38 94 ARG A CA 1
ATOM 705 C C . ARG A 1 94 ? -15.977 6.364 17.704 1.00 77.38 94 ARG A C 1
ATOM 707 O O . ARG A 1 94 ? -16.403 5.814 18.714 1.00 77.38 94 ARG A O 1
ATOM 714 N N . SER A 1 95 ? -15.392 7.563 17.738 1.00 70.44 95 SER A N 1
ATOM 715 C CA . SER A 1 95 ? -15.146 8.291 18.995 1.00 70.44 95 SER A CA 1
ATOM 716 C C . SER A 1 95 ? -16.415 8.829 19.671 1.00 70.44 95 SER A C 1
ATOM 718 O O . SER A 1 95 ? -16.396 9.126 20.864 1.00 70.44 95 SER A O 1
ATOM 720 N N . GLN A 1 96 ? -17.527 8.927 18.937 1.00 74.31 96 GLN A N 1
ATOM 721 C CA . GLN A 1 96 ? -18.819 9.428 19.427 1.00 74.31 96 GLN A CA 1
ATOM 722 C C . GLN A 1 96 ? -19.832 8.303 19.707 1.00 74.31 96 GLN A C 1
ATOM 724 O O . GLN A 1 96 ? -20.957 8.558 20.148 1.00 74.31 96 GLN A O 1
ATOM 729 N N . GLN A 1 97 ? -19.461 7.047 19.445 1.00 74.00 97 GLN A N 1
ATOM 730 C CA . GLN A 1 97 ? -20.356 5.902 19.561 1.00 74.00 97 GLN 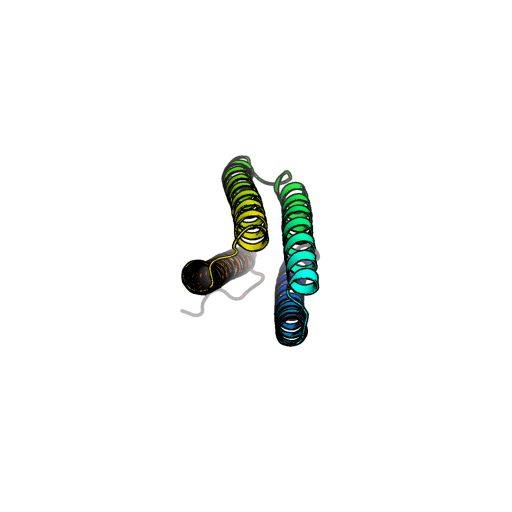A CA 1
ATOM 731 C C . GLN A 1 97 ? -20.440 5.418 21.017 1.00 74.00 97 GLN A C 1
ATOM 733 O O . GLN A 1 97 ? -19.499 4.845 21.556 1.00 74.00 97 GLN A O 1
ATOM 738 N N . HIS A 1 98 ? -21.599 5.601 21.653 1.00 75.81 98 HIS A N 1
ATOM 739 C CA . HIS A 1 98 ? -21.847 5.121 23.024 1.00 75.81 98 HIS A CA 1
ATOM 740 C C . HIS A 1 98 ? -22.689 3.836 23.092 1.00 75.81 98 HIS A C 1
ATOM 742 O O . HIS A 1 98 ? -22.807 3.227 24.154 1.00 75.81 98 HIS A O 1
ATOM 748 N N . ASP A 1 99 ? -23.279 3.419 21.967 1.00 86.94 99 ASP A N 1
ATOM 749 C CA . ASP A 1 99 ? -24.049 2.180 21.859 1.00 86.94 99 ASP A CA 1
ATOM 750 C C . ASP A 1 99 ? -23.160 1.034 21.361 1.00 86.94 99 ASP A C 1
ATOM 752 O O . ASP A 1 99 ? -22.600 1.098 20.264 1.00 86.94 99 ASP A O 1
ATOM 756 N N . ALA A 1 100 ? -23.058 -0.029 22.162 1.00 82.94 100 ALA A N 1
ATOM 757 C CA . ALA A 1 100 ? -22.191 -1.168 21.874 1.00 82.94 100 ALA A CA 1
ATOM 758 C C . ALA A 1 100 ? -22.603 -1.944 20.613 1.00 82.94 100 ALA A C 1
ATOM 760 O O . ALA A 1 100 ? -21.745 -2.466 19.908 1.00 82.94 100 ALA A O 1
ATOM 761 N N . LYS A 1 101 ? -23.902 -2.018 20.297 1.00 82.12 101 LYS A N 1
ATOM 762 C CA . LYS A 1 101 ? -24.382 -2.739 19.113 1.00 82.12 101 LYS A CA 1
ATOM 763 C C . LYS A 1 101 ? -24.024 -1.983 17.840 1.00 82.12 101 LYS A C 1
ATOM 765 O O . LYS A 1 101 ? -23.607 -2.604 16.868 1.00 82.12 101 LYS A O 1
ATOM 770 N N . VAL A 1 102 ? -24.164 -0.660 17.849 1.00 85.25 102 VAL A N 1
ATOM 771 C CA . VAL A 1 102 ? -23.733 0.162 16.713 1.00 85.25 102 VAL A CA 1
ATOM 772 C C . VAL A 1 102 ? -22.208 0.150 16.587 1.00 85.25 102 VAL A C 1
ATOM 774 O O . VAL A 1 102 ? -21.703 0.049 15.475 1.00 85.25 102 VAL A O 1
ATOM 777 N N . ALA A 1 103 ? -21.467 0.164 17.701 1.00 78.00 103 ALA A N 1
ATOM 778 C CA . ALA A 1 103 ? -20.007 0.058 17.674 1.00 78.00 103 ALA A CA 1
ATOM 779 C C . ALA A 1 103 ? -19.520 -1.242 17.007 1.00 78.00 103 ALA A C 1
ATOM 781 O O . ALA A 1 103 ? -18.597 -1.186 16.201 1.00 78.00 103 ALA A O 1
ATOM 782 N N . VAL A 1 104 ? -20.175 -2.380 17.272 1.00 83.31 104 VAL A N 1
ATOM 783 C CA . VAL A 1 104 ? -19.880 -3.657 16.591 1.00 83.31 104 VAL A CA 1
ATOM 784 C C . VAL A 1 104 ? -20.155 -3.566 15.089 1.00 83.31 104 VAL A C 1
ATOM 786 O O . VAL A 1 104 ? -19.295 -3.920 14.300 1.00 83.31 104 VAL A O 1
ATOM 789 N N . GLN A 1 105 ? -21.294 -3.009 14.671 1.00 81.56 105 GLN A N 1
ATOM 790 C CA . GLN A 1 105 ? -21.604 -2.867 13.239 1.00 81.56 105 GLN A CA 1
ATOM 791 C C . GLN A 1 105 ? -20.603 -1.973 12.494 1.00 81.56 105 GLN A C 1
ATOM 793 O O . GLN A 1 105 ? -20.280 -2.225 11.336 1.00 81.56 105 GLN A O 1
ATOM 798 N N . VAL A 1 106 ? -20.124 -0.912 13.148 1.00 82.19 106 VAL A N 1
ATOM 799 C CA . VAL A 1 106 ? -19.083 -0.036 12.595 1.00 82.19 106 VAL A CA 1
ATOM 800 C C . VAL A 1 106 ? -17.732 -0.754 12.535 1.00 82.19 106 VAL A C 1
ATOM 802 O O . VAL A 1 106 ? -16.967 -0.496 11.608 1.00 82.19 106 VAL A O 1
ATOM 805 N N . ALA A 1 107 ? -17.435 -1.636 13.493 1.00 83.56 107 ALA A N 1
ATOM 806 C CA . ALA A 1 107 ? -16.241 -2.475 13.463 1.00 83.56 107 ALA A CA 1
ATOM 807 C C . ALA A 1 107 ? -16.293 -3.474 12.296 1.00 83.56 107 ALA A C 1
ATOM 809 O O . ALA A 1 107 ? -15.384 -3.448 11.474 1.00 83.56 107 ALA A O 1
ATOM 810 N N . ASP A 1 108 ? -17.388 -4.229 12.150 1.00 81.06 108 ASP A N 1
ATOM 811 C CA . ASP A 1 108 ? -17.583 -5.191 11.053 1.00 81.06 108 ASP A CA 1
ATOM 812 C C . ASP A 1 108 ? -17.386 -4.516 9.681 1.00 81.06 108 ASP A C 1
ATOM 814 O O . ASP A 1 108 ? -16.624 -4.980 8.837 1.00 81.06 108 ASP A O 1
ATOM 818 N N . ALA A 1 109 ? -18.003 -3.345 9.478 1.00 77.12 109 ALA A N 1
ATOM 819 C CA . ALA A 1 109 ? -17.856 -2.588 8.235 1.00 77.12 109 ALA A CA 1
ATOM 820 C C . ALA A 1 109 ? -16.419 -2.079 7.994 1.00 77.12 109 ALA A C 1
ATOM 822 O O . ALA A 1 109 ? -15.995 -1.946 6.845 1.00 77.12 109 ALA A O 1
ATOM 823 N N . ALA A 1 110 ? -15.673 -1.757 9.055 1.00 83.25 110 ALA A N 1
ATOM 824 C CA . ALA A 1 110 ? -14.279 -1.336 8.942 1.00 83.25 110 ALA A CA 1
ATOM 825 C C . ALA A 1 110 ? -13.350 -2.517 8.614 1.00 83.25 110 ALA A C 1
ATOM 827 O O . ALA A 1 110 ? -12.406 -2.343 7.844 1.00 83.25 110 ALA A O 1
ATOM 828 N N . GLU A 1 111 ? -13.628 -3.702 9.160 1.00 87.00 111 GLU A N 1
ATOM 829 C CA . GLU A 1 111 ? -12.915 -4.944 8.846 1.00 87.00 111 GLU A CA 1
ATOM 830 C C . GLU A 1 111 ? -13.138 -5.359 7.385 1.00 87.00 111 GLU A C 1
ATOM 832 O O . GLU A 1 111 ? -12.164 -5.597 6.668 1.00 87.00 111 GLU A O 1
ATOM 837 N N . ASP A 1 112 ? -14.387 -5.334 6.906 1.00 79.88 112 ASP A N 1
ATOM 838 C CA . ASP A 1 112 ? -14.721 -5.592 5.497 1.00 79.88 112 ASP A CA 1
ATOM 839 C C . ASP A 1 112 ? -13.983 -4.622 4.560 1.00 79.88 112 ASP A C 1
ATOM 841 O O . ASP A 1 112 ? -13.353 -5.025 3.580 1.00 79.88 112 ASP A O 1
ATOM 845 N N . PHE A 1 113 ? -13.984 -3.329 4.897 1.00 79.88 113 PHE A N 1
ATOM 846 C CA . PHE A 1 113 ? -13.264 -2.325 4.117 1.00 79.88 113 PHE A CA 1
ATOM 847 C C . PHE A 1 113 ? -11.745 -2.559 4.105 1.00 79.88 113 PHE A C 1
ATOM 849 O O . PHE A 1 113 ? -11.092 -2.329 3.083 1.00 79.88 113 PHE A O 1
ATOM 856 N N . ALA A 1 114 ? -11.161 -3.012 5.219 1.00 86.62 114 ALA A N 1
ATOM 857 C CA . ALA A 1 114 ? -9.741 -3.342 5.283 1.00 86.62 114 ALA A CA 1
ATOM 858 C C . ALA A 1 114 ? -9.391 -4.520 4.355 1.00 86.62 114 ALA A C 1
ATOM 860 O O . ALA A 1 114 ? -8.375 -4.461 3.659 1.00 86.62 114 ALA A O 1
ATOM 861 N N . ILE A 1 115 ? -10.248 -5.545 4.285 1.00 84.19 115 ILE A N 1
ATOM 862 C CA . ILE A 1 115 ? -10.094 -6.682 3.362 1.00 84.19 115 ILE A CA 1
ATOM 863 C C . ILE A 1 115 ? -10.120 -6.197 1.907 1.00 84.19 115 ILE A C 1
ATOM 865 O O . ILE A 1 115 ? -9.179 -6.464 1.153 1.00 84.19 115 ILE A O 1
ATOM 869 N N . ASP A 1 116 ? -11.132 -5.408 1.534 1.00 75.12 116 ASP A N 1
ATOM 870 C CA . ASP A 1 116 ? -11.260 -4.843 0.184 1.00 75.12 116 ASP A CA 1
ATOM 871 C C . ASP A 1 116 ? -10.039 -3.987 -0.202 1.00 75.12 116 ASP A C 1
ATOM 873 O O . ASP A 1 116 ? -9.557 -4.026 -1.341 1.00 75.12 116 ASP A O 1
ATOM 877 N N . ALA A 1 117 ? -9.498 -3.215 0.747 1.00 83.81 117 ALA A N 1
ATOM 878 C CA . ALA A 1 117 ? -8.312 -2.395 0.528 1.00 83.81 117 ALA A CA 1
ATOM 879 C C . ALA A 1 117 ? -7.058 -3.241 0.246 1.00 83.81 117 ALA A C 1
ATOM 881 O O . ALA A 1 117 ? -6.279 -2.897 -0.651 1.00 83.81 117 ALA A O 1
ATOM 882 N N . VAL A 1 118 ? -6.872 -4.354 0.964 1.00 87.75 118 VAL A N 1
ATOM 883 C CA . VAL A 1 118 ? -5.764 -5.295 0.734 1.00 87.75 118 VAL A CA 1
ATOM 884 C C . VAL A 1 118 ? -5.900 -5.980 -0.628 1.00 87.75 118 VAL A C 1
ATOM 886 O O . VAL A 1 118 ? -4.915 -6.063 -1.369 1.00 87.75 118 VAL A O 1
ATOM 889 N N . ASP A 1 119 ? -7.104 -6.404 -1.015 1.00 79.25 119 ASP A N 1
ATOM 890 C CA . ASP A 1 119 ? -7.342 -7.012 -2.330 1.00 79.25 119 ASP A CA 1
ATOM 891 C C . ASP A 1 119 ? -7.077 -6.030 -3.479 1.00 79.25 119 ASP A C 1
ATOM 893 O O . ASP A 1 119 ? -6.439 -6.381 -4.481 1.00 79.25 119 ASP A O 1
ATOM 897 N N . PHE A 1 120 ? -7.471 -4.765 -3.316 1.00 75.88 120 PHE A N 1
ATOM 898 C CA . PHE A 1 120 ? -7.141 -3.707 -4.267 1.00 75.88 120 PHE A CA 1
ATOM 899 C C . PHE A 1 120 ? -5.625 -3.460 -4.369 1.00 75.88 120 PHE A C 1
ATOM 901 O O . PHE A 1 120 ? -5.084 -3.319 -5.475 1.00 75.88 120 PHE A O 1
ATOM 908 N N . ALA A 1 121 ? -4.911 -3.429 -3.239 1.00 86.38 121 ALA A N 1
ATOM 909 C CA . ALA A 1 121 ? -3.455 -3.280 -3.225 1.00 86.38 121 ALA A CA 1
ATOM 910 C C . ALA A 1 121 ? -2.773 -4.447 -3.954 1.00 86.38 121 ALA A C 1
ATOM 912 O O . ALA A 1 121 ? -1.913 -4.236 -4.812 1.00 86.38 121 ALA A O 1
ATOM 913 N N . ARG A 1 122 ? -3.225 -5.680 -3.706 1.00 85.81 122 ARG A N 1
ATOM 914 C CA . ARG A 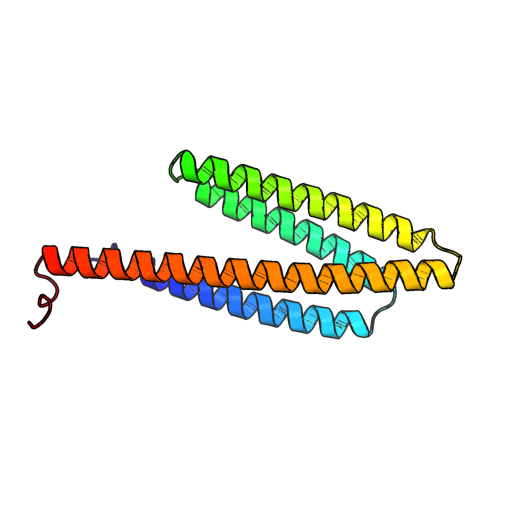1 122 ? -2.749 -6.879 -4.405 1.00 85.81 122 ARG A CA 1
ATOM 915 C C . ARG A 1 122 ? -2.980 -6.796 -5.916 1.00 85.81 122 ARG A C 1
ATOM 917 O O . ARG A 1 122 ? -2.077 -7.144 -6.679 1.00 85.81 122 ARG A O 1
ATOM 924 N N . ALA A 1 123 ? -4.144 -6.326 -6.365 1.00 72.94 123 ALA A N 1
ATOM 925 C CA . ALA A 1 123 ? -4.413 -6.112 -7.789 1.00 72.94 123 ALA A CA 1
ATOM 926 C C . ALA A 1 123 ? -3.471 -5.058 -8.401 1.00 72.94 123 ALA A C 1
ATOM 928 O O . ALA A 1 123 ? -2.963 -5.235 -9.509 1.00 72.94 123 ALA A O 1
ATOM 929 N N . THR A 1 124 ? -3.171 -3.993 -7.655 1.00 82.44 124 THR A N 1
ATOM 930 C CA . THR A 1 124 ? -2.231 -2.944 -8.081 1.00 82.44 124 THR A CA 1
ATOM 931 C C . THR A 1 124 ? -0.804 -3.485 -8.226 1.00 82.44 124 THR A C 1
ATOM 933 O O . THR A 1 124 ? -0.139 -3.193 -9.219 1.00 82.44 124 THR A O 1
ATOM 936 N N . ILE A 1 125 ? -0.354 -4.336 -7.297 1.00 87.12 125 ILE A N 1
ATOM 937 C CA . ILE A 1 125 ? 0.950 -5.016 -7.374 1.00 87.12 125 ILE A CA 1
ATOM 938 C C . ILE A 1 125 ? 1.021 -5.942 -8.598 1.00 87.12 125 ILE A C 1
ATOM 940 O O . ILE A 1 125 ? 2.027 -5.945 -9.306 1.00 87.12 125 ILE A O 1
ATOM 944 N N . GLN A 1 126 ? -0.047 -6.689 -8.904 1.00 81.88 126 GLN A N 1
ATOM 945 C CA . GLN A 1 126 ? -0.102 -7.526 -10.113 1.00 81.88 126 GLN A CA 1
ATOM 946 C C . GLN A 1 126 ? 0.004 -6.693 -11.395 1.00 81.88 126 GLN A C 1
ATOM 948 O O . GLN A 1 126 ? 0.716 -7.076 -12.320 1.00 81.88 126 GLN A O 1
ATOM 953 N N . ASN A 1 127 ? -0.655 -5.536 -11.450 1.00 76.56 127 ASN A N 1
ATOM 954 C CA . ASN A 1 127 ? -0.529 -4.626 -12.585 1.00 76.56 127 ASN A CA 1
ATOM 955 C C . ASN A 1 127 ? 0.900 -4.065 -12.726 1.00 76.56 127 ASN A C 1
ATOM 957 O O . ASN A 1 127 ? 1.428 -3.998 -13.835 1.00 76.56 127 ASN A O 1
ATOM 961 N N . ALA A 1 128 ? 1.558 -3.712 -11.614 1.00 84.38 128 ALA A N 1
ATOM 962 C CA . ALA A 1 128 ? 2.960 -3.291 -11.631 1.00 84.38 128 ALA A CA 1
ATOM 963 C C . ALA A 1 128 ? 3.880 -4.395 -12.177 1.00 84.38 128 ALA A C 1
ATOM 965 O O . ALA A 1 128 ? 4.769 -4.113 -12.977 1.00 84.38 128 ALA A O 1
ATOM 966 N N . TRP A 1 129 ? 3.628 -5.656 -11.814 1.00 87.25 129 TRP A N 1
ATOM 967 C CA . TRP A 1 129 ? 4.366 -6.799 -12.352 1.00 87.25 129 TRP A CA 1
ATOM 968 C C . TRP A 1 129 ? 4.231 -6.923 -13.876 1.00 87.25 129 TRP A C 1
ATOM 970 O O . TRP A 1 129 ? 5.241 -7.094 -14.556 1.00 87.25 129 TRP A O 1
ATOM 980 N N . VAL A 1 130 ? 3.022 -6.762 -14.426 1.00 80.94 130 VAL A N 1
ATOM 981 C CA . VAL A 1 130 ? 2.803 -6.753 -15.886 1.00 80.94 130 VAL A CA 1
ATOM 982 C C . VAL A 1 130 ? 3.609 -5.641 -16.562 1.00 80.94 130 VAL A C 1
ATOM 984 O O . VAL A 1 130 ? 4.294 -5.905 -17.545 1.00 80.94 130 VAL A O 1
ATOM 987 N N . ALA A 1 131 ? 3.579 -4.420 -16.022 1.00 82.25 131 ALA A N 1
ATOM 988 C CA . ALA A 1 131 ? 4.327 -3.291 -16.581 1.00 82.25 131 ALA A CA 1
ATOM 989 C C . ALA A 1 131 ? 5.854 -3.495 -16.526 1.00 82.25 131 ALA A C 1
ATOM 991 O O . ALA A 1 131 ? 6.566 -3.091 -17.441 1.00 82.25 131 ALA A O 1
ATOM 992 N N . ILE A 1 132 ? 6.363 -4.142 -15.473 1.00 86.19 132 ILE A N 1
ATOM 993 C CA . ILE A 1 132 ? 7.785 -4.494 -15.363 1.00 86.19 132 ILE A CA 1
ATOM 994 C C . ILE A 1 132 ? 8.169 -5.518 -16.433 1.00 86.19 132 ILE A C 1
ATOM 996 O O . ILE A 1 132 ? 9.192 -5.349 -17.089 1.00 86.19 132 ILE A O 1
ATOM 1000 N N . LEU A 1 133 ? 7.356 -6.559 -16.635 1.00 87.25 133 LEU A N 1
ATOM 1001 C CA . LEU A 1 133 ? 7.616 -7.555 -17.677 1.00 87.25 133 LEU A CA 1
ATOM 1002 C C . LEU A 1 133 ? 7.587 -6.939 -19.082 1.00 87.25 133 LEU A C 1
ATOM 1004 O O . LEU A 1 133 ? 8.454 -7.263 -19.886 1.00 87.25 133 LEU A O 1
ATOM 1008 N N . ASP A 1 134 ? 6.647 -6.031 -19.351 1.00 82.38 134 ASP A N 1
ATOM 1009 C CA . ASP A 1 134 ? 6.578 -5.273 -20.609 1.00 82.38 134 ASP A CA 1
ATOM 1010 C C . ASP A 1 134 ? 7.848 -4.434 -20.840 1.00 82.38 134 ASP A C 1
ATOM 1012 O O . ASP A 1 134 ? 8.435 -4.466 -21.920 1.00 82.38 134 ASP A O 1
ATOM 1016 N N . ALA A 1 135 ? 8.348 -3.754 -19.802 1.00 82.25 135 ALA A N 1
ATOM 1017 C CA . ALA A 1 135 ? 9.598 -2.998 -19.883 1.00 82.25 135 ALA A CA 1
ATOM 1018 C C . ALA A 1 135 ? 10.820 -3.898 -20.154 1.00 82.25 135 ALA A C 1
ATOM 1020 O O . ALA A 1 135 ? 11.682 -3.535 -20.958 1.00 82.25 135 ALA A O 1
ATOM 1021 N N . VAL A 1 136 ? 10.887 -5.071 -19.512 1.00 85.75 136 VAL A N 1
ATOM 1022 C CA . VAL A 1 136 ? 11.950 -6.065 -19.740 1.00 85.75 136 VAL A CA 1
ATOM 1023 C C . VAL A 1 136 ? 11.895 -6.601 -21.173 1.00 85.75 136 VAL A C 1
ATOM 1025 O O . VAL A 1 136 ? 12.927 -6.634 -21.842 1.00 85.75 136 VAL A O 1
ATOM 1028 N N . ASP A 1 137 ? 10.715 -6.976 -21.670 1.00 85.06 137 ASP A N 1
ATOM 1029 C CA . ASP A 1 137 ? 10.527 -7.465 -23.042 1.00 85.06 137 ASP A CA 1
ATOM 1030 C C . ASP A 1 137 ? 10.947 -6.415 -24.079 1.00 85.06 137 ASP A C 1
ATOM 1032 O O . ASP A 1 137 ? 11.808 -6.678 -24.924 1.00 85.06 137 ASP A O 1
ATOM 1036 N N . ALA A 1 138 ? 10.444 -5.183 -23.945 1.00 81.69 138 ALA A N 1
ATOM 1037 C CA . ALA A 1 138 ? 10.806 -4.069 -24.817 1.00 81.69 138 ALA A CA 1
ATOM 1038 C C . ALA A 1 138 ? 12.324 -3.826 -24.846 1.00 81.69 138 ALA A C 1
ATOM 1040 O O . ALA A 1 138 ? 12.890 -3.471 -25.888 1.00 81.69 138 ALA A O 1
ATOM 1041 N N . ARG A 1 139 ? 13.006 -4.037 -2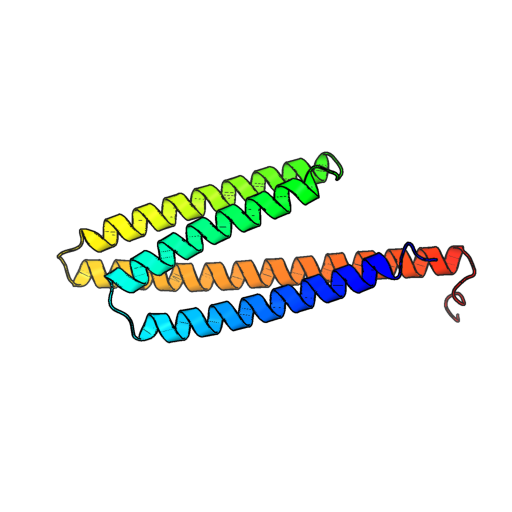3.713 1.00 82.25 139 ARG A N 1
ATOM 1042 C CA . ARG A 1 139 ? 14.457 -3.894 -23.620 1.00 82.25 139 ARG A CA 1
ATOM 1043 C C . ARG A 1 139 ? 15.208 -5.013 -24.325 1.00 82.25 139 ARG A C 1
ATOM 1045 O O . ARG A 1 139 ? 16.123 -4.718 -25.096 1.00 82.25 139 ARG A O 1
ATOM 1052 N N . LEU A 1 140 ? 14.821 -6.262 -24.087 1.00 82.62 140 LEU A N 1
ATOM 1053 C CA . LEU A 1 140 ? 15.405 -7.422 -24.757 1.00 82.62 140 LEU A CA 1
ATOM 1054 C C . LEU A 1 140 ? 15.251 -7.300 -26.274 1.00 82.62 140 LEU A C 1
ATOM 1056 O O . LEU A 1 140 ? 16.222 -7.477 -27.008 1.00 82.62 140 LEU A O 1
ATOM 1060 N N . TYR A 1 141 ? 14.071 -6.888 -26.737 1.00 78.31 141 TYR A N 1
ATOM 1061 C CA . TYR A 1 141 ? 13.805 -6.669 -28.153 1.00 78.31 141 TYR A CA 1
ATOM 1062 C C . TYR A 1 141 ? 14.683 -5.559 -28.754 1.00 78.31 141 TYR A C 1
ATOM 1064 O O . TYR A 1 141 ? 15.239 -5.712 -29.842 1.00 78.31 141 TYR A O 1
ATOM 1072 N N . ALA A 1 142 ? 14.886 -4.447 -28.040 1.00 78.75 142 ALA A N 1
ATOM 1073 C CA . ALA A 1 142 ? 15.787 -3.387 -28.493 1.00 78.75 142 ALA A CA 1
ATOM 1074 C C . ALA A 1 142 ? 17.251 -3.859 -28.604 1.00 78.75 142 ALA A C 1
ATOM 1076 O O . ALA A 1 142 ? 17.964 -3.463 -29.528 1.00 78.75 142 ALA A O 1
ATOM 1077 N N . GLU A 1 143 ? 17.710 -4.703 -27.680 1.00 85.00 143 GLU A N 1
ATOM 1078 C CA . GLU A 1 143 ? 19.068 -5.262 -27.684 1.00 85.00 143 GLU A CA 1
ATOM 1079 C C . GLU A 1 143 ? 19.267 -6.323 -28.768 1.00 85.00 143 GLU A C 1
ATOM 1081 O O . GLU A 1 143 ? 20.338 -6.382 -29.378 1.00 85.00 143 GLU A O 1
ATOM 1086 N N . GLU A 1 144 ? 18.230 -7.104 -29.066 1.00 81.88 144 GLU A N 1
ATOM 1087 C CA . GLU A 1 144 ? 18.183 -7.987 -30.229 1.00 81.88 144 GLU A CA 1
ATOM 1088 C C . GLU A 1 144 ? 18.341 -7.187 -31.531 1.00 81.88 144 GLU A C 1
ATOM 1090 O O . GLU A 1 144 ? 19.226 -7.480 -32.338 1.00 81.88 144 GLU A O 1
ATOM 1095 N N . LEU A 1 145 ? 17.552 -6.121 -31.713 1.00 81.25 145 LEU A N 1
ATOM 1096 C CA . LEU A 1 145 ? 17.633 -5.257 -32.897 1.00 81.25 145 LEU A CA 1
ATOM 1097 C C . LEU A 1 145 ? 18.984 -4.535 -33.020 1.00 81.25 145 LEU A C 1
ATOM 1099 O O . LEU A 1 145 ? 19.439 -4.262 -34.131 1.00 81.25 145 LEU A O 1
ATOM 1103 N N . ALA A 1 146 ? 19.644 -4.243 -31.897 1.00 88.00 146 ALA A N 1
ATOM 1104 C CA . ALA A 1 146 ? 20.992 -3.675 -31.868 1.00 88.00 146 ALA A CA 1
ATOM 1105 C C . ALA A 1 146 ? 22.102 -4.710 -32.156 1.00 88.00 146 ALA A C 1
ATOM 1107 O O . ALA A 1 146 ? 23.278 -4.344 -32.236 1.00 88.00 146 ALA A O 1
ATOM 1108 N N . GLY A 1 147 ? 21.760 -5.997 -32.299 1.00 85.62 147 GLY A N 1
ATOM 1109 C CA . GLY A 1 147 ? 22.718 -7.091 -32.470 1.00 85.62 147 GLY A CA 1
ATOM 1110 C C . GLY A 1 147 ? 23.546 -7.380 -31.213 1.00 85.62 147 GLY A C 1
ATOM 1111 O O . GLY A 1 147 ? 24.619 -7.977 -31.304 1.00 85.62 147 GLY A O 1
ATOM 1112 N N . GLN A 1 148 ? 23.085 -6.922 -30.046 1.00 79.69 148 GLN A N 1
ATOM 1113 C CA . GLN A 1 148 ? 23.715 -7.152 -28.743 1.00 79.69 148 GLN A CA 1
ATOM 1114 C C . GLN A 1 148 ? 23.277 -8.477 -28.105 1.00 79.69 148 GLN A C 1
ATOM 1116 O O . GLN A 1 148 ? 24.011 -9.012 -27.274 1.00 79.69 148 GLN A O 1
ATOM 1121 N N . LEU A 1 149 ? 22.125 -9.015 -28.511 1.00 71.81 149 LEU A N 1
ATOM 1122 C CA . LEU A 1 149 ? 21.642 -10.342 -28.133 1.00 71.81 149 LEU A CA 1
ATOM 1123 C C . LEU A 1 149 ? 21.497 -11.225 -29.379 1.00 71.81 149 LEU A C 1
ATOM 1125 O O . LEU A 1 149 ? 21.122 -10.721 -30.442 1.00 71.81 149 LEU A O 1
ATOM 1129 N N . PRO A 1 150 ? 21.801 -12.535 -29.288 1.00 59.03 150 PRO A N 1
ATOM 1130 C CA . PRO A 1 150 ? 21.467 -13.456 -30.363 1.00 59.03 150 PRO A CA 1
ATOM 1131 C C . PRO A 1 150 ? 19.945 -13.462 -30.542 1.00 59.03 150 PRO A C 1
ATOM 1133 O O . PRO A 1 150 ? 19.218 -13.699 -29.578 1.00 59.03 150 PRO A O 1
ATOM 1136 N N . GLY A 1 151 ? 19.483 -13.189 -31.767 1.00 58.62 151 GLY A N 1
ATOM 1137 C CA . GLY A 1 151 ? 18.064 -13.278 -32.115 1.00 58.62 151 GLY A CA 1
ATOM 1138 C C . GLY A 1 151 ? 17.490 -14.665 -31.818 1.00 58.62 151 GLY A C 1
ATOM 1139 O O . GLY A 1 151 ? 18.260 -15.625 -31.666 1.00 58.62 151 GLY A O 1
ATOM 1140 N N . PRO A 1 152 ? 16.154 -14.788 -31.715 1.00 57.12 152 PRO A N 1
ATOM 1141 C CA . PRO A 1 152 ? 15.503 -16.022 -31.325 1.00 57.12 152 PRO A CA 1
ATOM 1142 C C . PRO A 1 152 ? 16.012 -17.155 -32.211 1.00 57.12 152 PRO A C 1
ATOM 1144 O O . PRO A 1 152 ? 16.013 -17.069 -33.442 1.00 57.12 152 PRO A O 1
ATOM 1147 N N . THR A 1 153 ? 16.505 -18.209 -31.564 1.00 58.97 153 THR A N 1
ATOM 1148 C CA . THR A 1 153 ? 16.841 -19.444 -32.264 1.00 58.97 153 THR A CA 1
ATOM 1149 C C . THR A 1 153 ? 15.532 -20.009 -32.801 1.00 58.97 153 THR A C 1
ATOM 1151 O O . THR A 1 153 ? 14.623 -20.299 -32.025 1.00 58.97 153 THR A O 1
ATOM 1154 N N . ALA A 1 154 ? 15.425 -20.045 -34.131 1.00 48.59 154 ALA A N 1
ATOM 1155 C CA . ALA A 1 154 ? 14.281 -20.587 -34.856 1.00 48.59 154 ALA A CA 1
ATOM 1156 C C . ALA A 1 154 ? 14.040 -22.071 -34.542 1.00 48.59 154 ALA A C 1
ATOM 1158 O O . ALA A 1 154 ? 15.040 -22.797 -34.320 1.00 48.59 154 ALA A O 1
#